Protein AF-A0A0Q5AND5-F1 (afdb_monomer_lite)

Sequence (151 aa):
MKQTRAAAVLLTVLALAGCTAPAPEETADSSAAAREESRDRVTALVESLTGPQVDTFAFAREASDAGAEGVDLIGIASYDAETPEGAFGTLSFRTPVDATAFPDAGADAFCFEVYFSAAGPVASDDSGDGTVGTIECPDDATVITPPPAEG

Secondary structure (DSSP, 8-state):
--------------------PPPTHHHHHHHHHHHHHHHHHHHHHHHH--S--SSHHHHHHHHHHHT-TT-EEEEEEE---SSTTS--EEEEEEEE--TTT-TT-S-SEEEEEEEEETTEEE--TTTSSSS-EEEPPPTT----PPPPPP-

Foldseek 3Di:
DDDDDDDDDDDDDDDDPDPPDPDPVVLVVLLVVQVVVQQVLVVVLQVQQDAFDDWQLSSLQSSVVVPRPQKFWQDKAADDAPDLFGFGIKTKIKGAGPCVSRVSSPDRIWMWMWTAGRGGTDADPPAPDGRIRTDDQDPPRDGDHRDDDDD

Structure (mmCIF, N/CA/C/O backbone):
data_AF-A0A0Q5AND5-F1
#
_entry.id   AF-A0A0Q5AND5-F1
#
loop_
_atom_site.group_PDB
_atom_site.id
_atom_site.type_symbol
_atom_site.label_atom_id
_atom_site.label_alt_id
_atom_site.label_comp_id
_atom_site.label_asym_id
_atom_site.label_entity_id
_atom_site.label_seq_id
_atom_site.pdbx_PDB_ins_code
_atom_site.Cartn_x
_atom_site.Cartn_y
_atom_site.Cartn_z
_atom_site.occupancy
_atom_site.B_iso_or_equiv
_atom_site.auth_seq_id
_atom_site.auth_comp_id
_atom_site.auth_asym_id
_atom_site.auth_atom_id
_atom_site.pdbx_PDB_model_num
ATOM 1 N N . MET A 1 1 ? 91.175 -12.674 -26.171 1.00 37.75 1 MET A N 1
ATOM 2 C CA . MET A 1 1 ? 90.261 -12.231 -27.251 1.00 37.75 1 MET A CA 1
ATOM 3 C C . MET A 1 1 ? 89.025 -11.646 -26.564 1.00 37.75 1 MET A C 1
ATOM 5 O O . MET A 1 1 ? 88.474 -12.337 -25.727 1.00 37.75 1 MET A O 1
ATOM 9 N N . LYS A 1 2 ? 88.892 -10.307 -26.535 1.00 38.56 2 LYS A N 1
ATOM 10 C CA . LYS A 1 2 ? 87.860 -9.501 -27.244 1.00 38.56 2 LYS A CA 1
ATOM 11 C C . LYS A 1 2 ? 86.420 -9.865 -26.820 1.00 38.56 2 LYS A C 1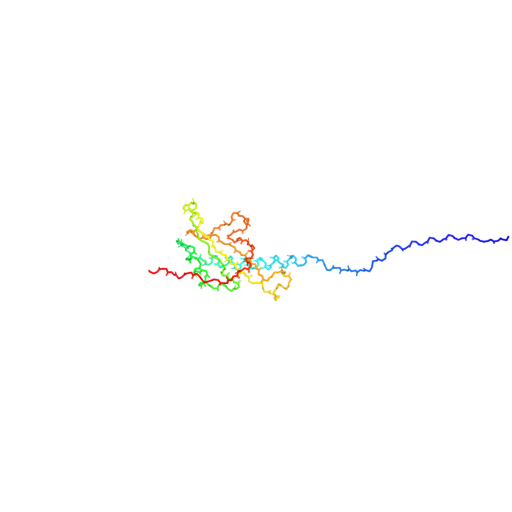
ATOM 13 O O . LYS A 1 2 ? 85.980 -10.956 -27.135 1.00 38.56 2 LYS A O 1
ATOM 18 N N . GLN A 1 3 ? 85.736 -9.005 -26.046 1.00 43.78 3 GLN A N 1
ATOM 19 C CA . GLN A 1 3 ? 84.691 -8.030 -26.483 1.00 43.78 3 GLN A CA 1
ATOM 20 C C . GLN A 1 3 ? 83.312 -8.514 -25.958 1.00 43.78 3 GLN A C 1
ATOM 22 O O . GLN A 1 3 ? 83.108 -9.714 -25.926 1.00 43.78 3 GLN A O 1
ATOM 27 N N . THR A 1 4 ? 82.315 -7.751 -25.493 1.00 42.25 4 THR A N 1
ATOM 28 C CA . THR A 1 4 ? 82.065 -6.315 -25.261 1.00 42.25 4 THR A CA 1
ATOM 29 C C . THR A 1 4 ? 80.851 -6.222 -24.312 1.00 42.25 4 THR A C 1
ATOM 31 O O . THR A 1 4 ? 80.041 -7.143 -24.256 1.00 42.25 4 THR A O 1
ATOM 34 N N . ARG A 1 5 ? 80.708 -5.104 -23.591 1.00 51.47 5 ARG A N 1
ATOM 35 C CA . ARG A 1 5 ? 79.519 -4.733 -22.800 1.00 51.47 5 ARG A CA 1
ATOM 36 C C . ARG A 1 5 ? 78.260 -4.610 -23.675 1.00 51.47 5 ARG A C 1
ATOM 38 O O . ARG A 1 5 ? 78.364 -4.046 -24.759 1.00 51.47 5 ARG A O 1
ATOM 45 N N . ALA A 1 6 ? 77.090 -4.960 -23.138 1.00 43.09 6 ALA A N 1
ATOM 46 C CA . ALA A 1 6 ? 75.828 -4.275 -23.438 1.00 43.09 6 ALA A CA 1
ATOM 47 C C . ALA A 1 6 ? 74.823 -4.496 -22.296 1.00 43.09 6 ALA A C 1
ATOM 49 O O . ALA A 1 6 ? 74.402 -5.617 -22.029 1.00 43.09 6 ALA A O 1
ATOM 50 N N . ALA A 1 7 ? 74.475 -3.408 -21.612 1.00 49.47 7 ALA A N 1
ATOM 51 C CA . ALA A 1 7 ? 73.283 -3.321 -20.785 1.00 49.47 7 ALA A CA 1
ATOM 52 C C . ALA A 1 7 ? 72.073 -3.105 -21.704 1.00 49.47 7 ALA A C 1
ATOM 54 O O . ALA A 1 7 ? 72.151 -2.292 -22.623 1.00 49.47 7 ALA A O 1
ATOM 55 N N . ALA A 1 8 ? 70.961 -3.782 -21.432 1.00 47.94 8 ALA A N 1
ATOM 56 C CA . ALA A 1 8 ? 69.653 -3.405 -21.950 1.00 47.94 8 ALA A CA 1
ATOM 57 C C . ALA A 1 8 ? 68.594 -3.747 -20.898 1.00 47.94 8 ALA A C 1
ATOM 59 O O . ALA A 1 8 ? 68.216 -4.899 -20.702 1.00 47.94 8 ALA A O 1
ATOM 60 N N . VAL A 1 9 ? 68.177 -2.704 -20.185 1.00 48.28 9 VAL A N 1
ATOM 61 C CA . VAL A 1 9 ? 66.928 -2.637 -19.429 1.00 48.28 9 VAL A CA 1
ATOM 62 C C . VAL A 1 9 ? 65.781 -2.702 -20.432 1.00 48.28 9 VAL A C 1
ATOM 64 O O . VAL A 1 9 ? 65.774 -1.893 -21.351 1.00 48.28 9 VAL A O 1
ATOM 67 N N . LEU A 1 10 ? 64.804 -3.586 -20.227 1.00 46.66 10 LEU A N 1
ATOM 68 C CA . LEU A 1 10 ? 63.436 -3.404 -20.720 1.00 46.66 10 LEU A CA 1
ATOM 69 C C . LEU A 1 10 ? 62.460 -4.039 -19.719 1.00 46.66 10 LEU A C 1
ATOM 71 O O . LEU A 1 10 ? 62.219 -5.242 -19.704 1.00 46.66 10 LEU A O 1
ATOM 75 N N . LEU A 1 11 ? 61.949 -3.172 -18.844 1.00 51.00 11 LEU A N 1
ATOM 76 C CA . LEU A 1 11 ? 60.679 -3.327 -18.145 1.00 51.00 11 LEU A CA 1
ATOM 77 C C . LEU A 1 11 ? 59.552 -3.417 -19.179 1.00 51.00 11 LEU A C 1
ATOM 79 O O . LEU A 1 11 ? 59.450 -2.544 -20.038 1.00 51.00 11 LEU A O 1
ATOM 83 N N . THR A 1 12 ? 58.667 -4.402 -19.060 1.00 51.16 12 THR A N 1
ATOM 84 C CA . THR A 1 12 ? 57.253 -4.246 -19.444 1.00 51.16 12 THR A CA 1
ATOM 85 C C . THR A 1 12 ? 56.429 -5.325 -18.749 1.00 51.16 12 THR A C 1
ATOM 87 O O . THR A 1 12 ? 56.367 -6.482 -19.153 1.00 51.16 12 THR A O 1
ATOM 90 N N . VAL A 1 13 ? 55.868 -4.915 -17.616 1.00 52.88 13 VAL A N 1
ATOM 91 C CA . VAL A 1 13 ? 54.950 -5.663 -16.762 1.00 52.88 13 VAL A CA 1
ATOM 92 C C . VAL A 1 13 ? 53.528 -5.435 -17.287 1.00 52.88 13 VAL A C 1
ATOM 94 O O . VAL A 1 13 ? 53.127 -4.295 -17.478 1.00 52.88 13 VAL A O 1
ATOM 97 N N . LEU A 1 14 ? 52.835 -6.556 -17.505 1.00 44.97 14 LEU A N 1
ATOM 98 C CA . LEU A 1 14 ? 51.389 -6.810 -17.546 1.00 44.97 14 LEU A CA 1
ATOM 99 C C . LEU A 1 14 ? 50.442 -5.897 -18.354 1.00 44.97 14 LEU A C 1
ATOM 101 O O . LEU A 1 14 ? 50.137 -4.767 -17.998 1.00 44.97 14 LEU A O 1
ATOM 105 N N . ALA A 1 15 ? 49.862 -6.532 -19.378 1.00 53.97 15 ALA A N 1
ATOM 106 C CA . ALA A 1 15 ? 48.427 -6.629 -19.654 1.00 53.97 15 ALA A CA 1
ATOM 107 C C . ALA A 1 15 ? 47.485 -5.672 -18.891 1.00 53.97 15 ALA A C 1
ATOM 109 O O . ALA A 1 15 ? 47.101 -5.941 -17.757 1.00 53.97 15 ALA A O 1
ATOM 110 N N . LEU A 1 16 ? 46.985 -4.655 -19.592 1.00 46.12 16 LEU A N 1
ATOM 111 C CA . LEU A 1 16 ? 45.635 -4.134 -19.381 1.00 46.12 16 LEU A CA 1
ATOM 112 C C . LEU A 1 16 ? 44.920 -4.136 -20.733 1.00 46.12 16 LEU A C 1
ATOM 114 O O . LEU A 1 16 ? 44.880 -3.138 -21.449 1.00 46.12 16 LEU A O 1
ATOM 118 N N . ALA A 1 17 ? 44.379 -5.299 -21.100 1.00 52.38 17 ALA A N 1
ATOM 119 C CA . ALA A 1 17 ? 43.233 -5.321 -21.992 1.00 52.38 17 ALA A CA 1
ATOM 120 C C . ALA A 1 17 ? 42.091 -4.649 -21.221 1.00 52.38 17 ALA A C 1
ATOM 122 O O . ALA A 1 17 ? 41.685 -5.134 -20.166 1.00 52.38 17 ALA A O 1
ATOM 123 N N . GLY A 1 18 ? 41.656 -3.485 -21.699 1.00 43.75 18 GLY A N 1
ATOM 124 C CA . GLY A 1 18 ? 40.522 -2.766 -21.142 1.00 43.75 18 GLY A CA 1
ATOM 125 C C . GLY A 1 18 ? 39.252 -3.600 -21.265 1.00 43.75 18 GLY A C 1
ATOM 126 O O . GLY A 1 18 ? 38.606 -3.594 -22.306 1.00 43.75 18 GLY A O 1
ATOM 127 N N . CYS A 1 19 ? 38.893 -4.297 -20.192 1.00 47.62 19 CYS A N 1
ATOM 128 C CA . CYS A 1 19 ? 37.503 -4.580 -19.880 1.00 47.62 19 CYS A CA 1
ATOM 129 C C . CYS A 1 19 ? 36.972 -3.356 -19.131 1.00 47.62 19 CYS A C 1
ATOM 131 O O . CYS A 1 19 ? 37.088 -3.273 -17.910 1.00 47.62 19 CYS A O 1
ATOM 133 N N . THR A 1 20 ? 36.423 -2.380 -19.850 1.00 52.56 20 THR A N 1
ATOM 134 C CA . THR A 1 20 ? 35.432 -1.473 -19.262 1.00 52.56 20 THR A CA 1
ATOM 135 C C . THR A 1 20 ? 34.219 -2.325 -18.913 1.00 52.56 20 THR A C 1
ATOM 137 O O . THR A 1 20 ? 33.370 -2.585 -19.762 1.00 52.56 20 THR A O 1
ATOM 140 N N . ALA A 1 21 ? 34.192 -2.840 -17.684 1.00 57.50 21 ALA A N 1
ATOM 141 C CA . ALA A 1 21 ? 32.954 -3.299 -17.081 1.00 57.50 21 ALA A CA 1
ATOM 142 C C . ALA A 1 21 ? 32.023 -2.076 -16.979 1.00 57.50 21 ALA A C 1
ATOM 144 O O . ALA A 1 21 ? 32.495 -1.024 -16.535 1.00 57.50 21 ALA A O 1
ATOM 145 N N . PRO A 1 22 ? 30.759 -2.161 -17.428 1.00 50.34 22 PRO A N 1
ATOM 146 C CA . PRO A 1 22 ? 29.801 -1.088 -17.197 1.00 50.34 22 PRO A CA 1
ATOM 147 C C . PRO A 1 22 ? 29.693 -0.839 -15.688 1.00 50.34 22 PRO A C 1
ATOM 149 O O . PRO A 1 22 ? 29.700 -1.778 -14.887 1.00 50.34 22 PRO A O 1
ATOM 152 N N . ALA A 1 23 ? 29.701 0.437 -15.308 1.00 52.16 23 ALA A N 1
ATOM 153 C CA . ALA A 1 23 ? 29.634 0.853 -13.918 1.00 52.16 23 ALA A CA 1
ATOM 154 C C . ALA A 1 23 ? 28.260 0.470 -13.326 1.00 52.16 23 ALA A C 1
ATOM 156 O O . ALA A 1 23 ? 27.247 0.666 -13.991 1.00 52.16 23 ALA A O 1
ATOM 157 N N . PRO A 1 24 ? 28.193 -0.034 -12.082 1.00 56.62 24 PRO A N 1
ATOM 158 C CA . PRO A 1 24 ? 26.941 -0.435 -11.422 1.00 56.62 24 PRO A CA 1
ATOM 159 C C . PRO A 1 24 ? 26.023 0.740 -11.017 1.00 56.62 24 PRO A C 1
ATOM 161 O O . PRO A 1 24 ? 25.062 0.543 -10.277 1.00 56.62 24 PRO A O 1
ATOM 164 N N . GLU A 1 25 ? 26.319 1.966 -11.452 1.00 58.84 25 GLU A N 1
ATOM 165 C CA . GLU A 1 25 ? 25.624 3.179 -11.008 1.00 58.84 25 GLU A CA 1
ATOM 166 C C . GLU A 1 25 ? 24.280 3.383 -11.729 1.00 58.84 25 GLU A C 1
ATOM 168 O O . GLU A 1 25 ? 23.307 3.770 -11.088 1.00 58.84 25 GLU A O 1
ATOM 173 N N . GLU A 1 26 ? 24.175 3.033 -13.017 1.00 60.53 26 GLU A N 1
ATOM 174 C CA . GLU A 1 26 ? 22.937 3.227 -13.799 1.00 60.53 26 GLU A CA 1
ATOM 175 C C . GLU A 1 26 ? 21.779 2.326 -13.321 1.00 60.53 26 GLU A C 1
ATOM 177 O O . GLU A 1 26 ? 20.622 2.741 -13.301 1.00 60.53 26 GLU A O 1
ATOM 182 N N . THR A 1 27 ? 22.077 1.110 -12.854 1.00 64.31 27 THR A N 1
ATOM 183 C CA . THR A 1 27 ? 21.055 0.164 -12.368 1.00 64.31 27 THR A CA 1
ATOM 184 C C . THR A 1 27 ? 20.449 0.574 -11.024 1.00 64.31 27 THR A C 1
ATOM 186 O O . THR A 1 27 ? 19.264 0.356 -10.775 1.00 64.31 27 THR A O 1
ATOM 189 N N . ALA A 1 28 ? 21.250 1.172 -10.135 1.00 67.69 28 ALA A N 1
ATOM 190 C CA . ALA A 1 28 ? 20.764 1.610 -8.827 1.00 67.69 28 ALA A CA 1
ATOM 191 C C . ALA A 1 28 ? 19.807 2.806 -8.959 1.00 67.69 28 ALA A C 1
ATOM 193 O O . ALA A 1 28 ? 18.790 2.857 -8.267 1.00 67.69 28 ALA A O 1
ATOM 194 N N . ASP A 1 29 ? 20.108 3.715 -9.890 1.00 81.50 29 ASP A N 1
ATOM 195 C CA . ASP A 1 29 ? 19.283 4.886 -10.191 1.00 81.50 29 ASP A CA 1
ATOM 196 C C . ASP A 1 29 ? 17.934 4.479 -10.812 1.00 81.50 29 ASP A C 1
ATOM 198 O O . ASP A 1 29 ? 16.877 4.939 -10.381 1.00 81.50 29 ASP A O 1
ATOM 202 N N . SER A 1 30 ? 17.942 3.505 -11.733 1.00 86.38 30 SER A N 1
ATOM 203 C CA . SER A 1 30 ? 16.714 2.968 -12.339 1.00 86.38 30 SER A CA 1
ATOM 204 C C . SER A 1 30 ? 15.790 2.292 -11.316 1.00 86.38 30 SER A C 1
ATOM 206 O O . SER A 1 30 ? 14.583 2.532 -11.319 1.00 86.38 30 SER A O 1
ATOM 208 N N . SER A 1 31 ? 16.341 1.490 -10.397 1.00 91.56 31 SER A N 1
ATOM 209 C CA . SER A 1 31 ? 15.555 0.836 -9.338 1.00 91.56 31 SER A CA 1
ATOM 210 C C . SER A 1 31 ? 14.951 1.836 -8.348 1.00 91.56 31 SER A C 1
ATOM 212 O O . SER A 1 31 ? 13.821 1.657 -7.886 1.00 91.56 31 SER A O 1
ATOM 214 N N . ALA A 1 32 ? 15.694 2.891 -8.007 1.00 91.88 32 ALA A N 1
ATOM 215 C CA . ALA A 1 32 ? 15.203 3.956 -7.141 1.00 91.88 32 ALA A CA 1
ATOM 216 C C . ALA A 1 32 ? 14.052 4.721 -7.809 1.00 91.88 32 ALA A C 1
ATOM 218 O O . ALA A 1 32 ? 12.984 4.827 -7.210 1.00 91.88 32 ALA A O 1
ATOM 219 N N . ALA A 1 33 ? 14.225 5.138 -9.066 1.00 94.06 33 ALA A N 1
ATOM 220 C CA . ALA A 1 33 ? 13.195 5.836 -9.834 1.00 94.06 33 ALA A CA 1
ATOM 221 C C . ALA A 1 33 ? 11.925 4.988 -10.023 1.00 94.06 33 ALA A C 1
ATOM 223 O O . ALA A 1 33 ? 10.817 5.474 -9.810 1.00 94.06 33 ALA A O 1
ATOM 224 N N . ALA A 1 34 ? 12.071 3.698 -10.343 1.00 95.25 34 ALA A N 1
ATOM 225 C CA . ALA A 1 34 ? 10.938 2.783 -10.487 1.00 95.25 34 ALA A CA 1
ATOM 226 C C . ALA A 1 34 ? 10.160 2.608 -9.169 1.00 95.25 34 ALA A C 1
ATOM 228 O O . ALA A 1 34 ? 8.929 2.511 -9.166 1.00 95.25 34 ALA A O 1
ATOM 229 N N . ARG A 1 35 ? 10.871 2.576 -8.033 1.00 94.75 35 ARG A N 1
ATOM 230 C CA . ARG A 1 35 ? 10.262 2.507 -6.698 1.00 94.75 35 ARG A CA 1
ATOM 231 C C . ARG A 1 35 ? 9.561 3.811 -6.327 1.00 94.75 35 ARG A C 1
ATOM 233 O O . ARG A 1 35 ? 8.497 3.746 -5.720 1.00 94.75 35 ARG A O 1
ATOM 240 N N . GLU A 1 36 ? 10.136 4.957 -6.675 1.00 94.00 36 GLU A N 1
ATOM 241 C CA . GLU A 1 36 ? 9.539 6.276 -6.443 1.00 94.00 36 GLU A CA 1
ATOM 242 C C . GLU A 1 36 ? 8.238 6.436 -7.237 1.00 94.00 36 GLU A C 1
ATOM 244 O O . GLU A 1 36 ? 7.197 6.670 -6.634 1.00 94.00 36 GLU A O 1
ATOM 249 N N . GLU A 1 37 ? 8.242 6.143 -8.543 1.00 95.38 37 GLU A N 1
ATOM 250 C CA . GLU A 1 37 ? 7.020 6.161 -9.368 1.00 95.38 37 GLU A CA 1
ATOM 251 C C . GLU A 1 37 ? 5.938 5.225 -8.805 1.00 95.38 37 GLU A C 1
ATOM 253 O O . GLU A 1 37 ? 4.748 5.546 -8.749 1.00 95.38 37 GLU A O 1
ATOM 258 N N . SER A 1 38 ? 6.356 4.043 -8.359 1.00 95.88 38 SER A N 1
ATOM 259 C CA . SER A 1 38 ? 5.466 3.061 -7.751 1.00 95.88 38 SER A CA 1
ATOM 260 C C . SER A 1 38 ? 4.860 3.552 -6.436 1.00 95.88 38 SER A C 1
ATOM 262 O O . SER A 1 38 ? 3.665 3.366 -6.196 1.00 95.88 38 SER A O 1
ATOM 264 N N . ARG A 1 39 ? 5.661 4.215 -5.600 1.00 95.19 39 ARG A N 1
ATOM 265 C CA . ARG A 1 39 ? 5.205 4.845 -4.361 1.00 95.19 39 ARG A CA 1
ATOM 266 C C . ARG A 1 39 ? 4.235 5.984 -4.656 1.00 95.19 39 ARG A C 1
ATOM 268 O O . ARG A 1 39 ? 3.213 6.067 -3.984 1.00 95.19 39 ARG A O 1
ATOM 275 N N . ASP A 1 40 ? 4.502 6.809 -5.662 1.00 94.88 40 ASP A N 1
ATOM 276 C CA . ASP A 1 40 ? 3.629 7.920 -6.054 1.00 94.88 40 ASP A CA 1
ATOM 277 C C . ASP A 1 40 ? 2.236 7.437 -6.462 1.00 94.88 40 ASP A C 1
ATOM 279 O O . ASP A 1 40 ? 1.235 8.035 -6.062 1.00 94.88 40 ASP A O 1
ATOM 283 N N . ARG A 1 41 ? 2.142 6.309 -7.180 1.00 96.06 41 ARG A N 1
ATOM 284 C CA . ARG A 1 41 ? 0.848 5.678 -7.485 1.00 96.06 41 ARG A CA 1
ATOM 285 C C . ARG A 1 41 ? 0.081 5.279 -6.225 1.00 96.06 41 ARG A C 1
ATOM 287 O O . ARG A 1 41 ? -1.118 5.542 -6.135 1.00 96.06 41 ARG A O 1
ATOM 294 N N . VAL A 1 42 ? 0.753 4.654 -5.255 1.00 95.88 42 VAL A N 1
ATOM 295 C CA . VAL A 1 42 ? 0.119 4.265 -3.983 1.00 95.88 42 VAL A CA 1
ATOM 296 C C . VAL A 1 42 ? -0.281 5.501 -3.182 1.00 95.88 42 VAL A C 1
ATOM 298 O O . VAL A 1 42 ? -1.395 5.548 -2.673 1.00 95.88 42 VAL A O 1
ATOM 301 N N . THR A 1 43 ? 0.568 6.527 -3.123 1.00 94.12 43 THR A N 1
ATOM 302 C CA . THR A 1 43 ? 0.253 7.808 -2.475 1.00 94.12 43 THR A CA 1
ATOM 303 C C . THR A 1 43 ? -0.993 8.437 -3.089 1.00 94.12 43 THR A C 1
ATOM 305 O O . THR A 1 43 ? -1.920 8.769 -2.358 1.00 94.12 43 THR A O 1
ATOM 308 N N . ALA A 1 44 ? -1.073 8.523 -4.419 1.00 94.00 44 ALA A N 1
ATOM 309 C CA . ALA A 1 44 ? -2.234 9.078 -5.110 1.00 94.00 44 ALA A CA 1
ATOM 310 C C . ALA A 1 44 ? -3.522 8.281 -4.836 1.00 94.00 44 ALA A C 1
ATOM 312 O O . ALA A 1 44 ? -4.581 8.875 -4.625 1.00 94.00 44 ALA A O 1
ATOM 313 N N . LEU A 1 45 ? -3.441 6.944 -4.795 1.00 94.94 45 LEU A N 1
ATOM 314 C CA . LEU A 1 45 ? -4.565 6.101 -4.381 1.00 94.94 45 LEU A CA 1
ATOM 315 C C . LEU A 1 45 ? -4.985 6.428 -2.944 1.00 94.94 45 LEU A C 1
ATOM 317 O O . LEU A 1 45 ? -6.159 6.671 -2.690 1.00 94.94 45 LEU A O 1
ATOM 321 N N . VAL A 1 46 ? -4.040 6.464 -2.010 1.00 92.75 46 VAL A N 1
ATOM 322 C CA . VAL A 1 46 ? -4.293 6.698 -0.582 1.00 92.75 46 VAL A CA 1
ATOM 323 C C . VAL A 1 46 ? -4.876 8.087 -0.322 1.00 92.75 46 VAL A C 1
ATOM 325 O O . VAL A 1 46 ? -5.804 8.215 0.471 1.00 92.75 46 VAL A O 1
ATOM 328 N N . GLU A 1 47 ? -4.389 9.117 -1.011 1.00 90.88 47 GLU A N 1
ATOM 329 C CA . GLU A 1 47 ? -4.933 10.480 -0.950 1.00 90.88 47 GLU A CA 1
ATOM 330 C C . GLU A 1 47 ? -6.359 10.573 -1.507 1.00 90.88 47 GLU A C 1
ATOM 332 O O . GLU A 1 47 ? -7.120 11.460 -1.114 1.00 90.88 47 GLU A O 1
ATOM 337 N N . SER A 1 48 ? -6.736 9.660 -2.407 1.00 90.94 48 SER A N 1
ATOM 338 C CA . SER A 1 48 ? -8.098 9.573 -2.938 1.00 90.94 48 SER A CA 1
ATOM 339 C C . SER A 1 48 ? -9.086 8.887 -1.992 1.00 90.94 48 SER A C 1
ATOM 341 O O . SER A 1 48 ? -10.289 8.996 -2.219 1.00 90.94 48 SER A O 1
ATOM 343 N N . LEU A 1 49 ? -8.608 8.215 -0.937 1.00 90.06 49 LEU A N 1
ATOM 344 C CA . LEU A 1 49 ? -9.468 7.584 0.064 1.00 90.06 49 LEU A CA 1
ATOM 345 C C . LEU A 1 49 ? -10.043 8.672 0.971 1.00 90.06 49 LEU A C 1
ATOM 347 O O . LEU A 1 49 ? -9.338 9.321 1.746 1.00 90.06 49 LEU A O 1
ATOM 351 N N . THR A 1 50 ? -11.340 8.909 0.836 1.00 74.62 50 THR A N 1
ATOM 352 C CA . THR A 1 50 ? -12.031 10.039 1.437 1.00 74.62 50 THR A CA 1
ATOM 353 C C . THR A 1 50 ? -12.855 9.649 2.652 1.00 74.62 50 THR A C 1
ATOM 355 O O . THR A 1 50 ? -13.654 8.720 2.651 1.00 74.62 50 THR A O 1
ATOM 358 N N . GLY A 1 51 ? -12.773 10.505 3.666 1.00 76.69 51 GLY A N 1
ATOM 359 C CA . GLY A 1 51 ? -13.717 10.507 4.772 1.00 76.69 51 GLY A CA 1
ATOM 360 C C . GLY A 1 51 ? -13.395 9.506 5.883 1.00 76.69 51 GLY A C 1
ATOM 361 O O . GLY A 1 51 ? -12.544 8.630 5.746 1.00 76.69 51 GLY A O 1
ATOM 362 N N . PRO A 1 52 ? -14.048 9.687 7.041 1.00 83.94 52 PRO A N 1
ATOM 363 C CA . PRO A 1 52 ? -13.814 8.839 8.189 1.00 83.94 52 PRO A CA 1
ATOM 364 C C . PRO A 1 52 ? -14.403 7.451 7.956 1.00 83.94 52 PRO A C 1
ATOM 366 O O . PRO A 1 52 ? -15.585 7.320 7.629 1.00 83.94 52 PRO A O 1
ATOM 369 N N . GLN A 1 53 ? -13.591 6.427 8.195 1.00 87.62 53 GLN A N 1
ATOM 370 C CA . GLN A 1 53 ? -14.019 5.034 8.153 1.00 87.62 53 GLN A CA 1
ATOM 371 C C . GLN A 1 53 ? -13.963 4.422 9.550 1.00 87.62 53 GLN A C 1
ATOM 373 O O . GLN A 1 53 ? -13.214 4.860 10.422 1.00 87.62 53 GLN A O 1
ATOM 378 N N . VAL A 1 54 ? -14.780 3.396 9.760 1.00 83.75 54 VAL A N 1
ATOM 379 C CA . VAL A 1 54 ? -14.899 2.702 11.051 1.00 83.75 54 VAL A CA 1
ATOM 380 C C . VAL A 1 54 ? -14.078 1.415 11.123 1.00 83.75 54 VAL A C 1
ATOM 382 O O . VAL A 1 54 ? -13.909 0.874 12.211 1.00 83.75 54 VAL A O 1
ATOM 385 N N . ASP A 1 55 ? -13.578 0.928 9.983 1.00 88.50 55 ASP A N 1
ATOM 386 C CA . ASP A 1 55 ? -12.794 -0.300 9.888 1.00 88.50 55 ASP A CA 1
ATOM 387 C C . ASP A 1 55 ? -11.882 -0.313 8.646 1.00 88.50 55 ASP A C 1
ATOM 389 O O . ASP A 1 55 ? -12.053 0.462 7.700 1.00 88.50 55 ASP A O 1
ATOM 393 N N . THR A 1 56 ? -10.893 -1.209 8.645 1.00 92.56 56 THR A N 1
ATOM 394 C CA . THR A 1 56 ? -9.896 -1.326 7.567 1.00 92.56 56 THR A CA 1
ATOM 395 C C . THR A 1 56 ? -10.487 -1.895 6.284 1.00 92.56 56 THR A C 1
ATOM 397 O O . THR A 1 56 ? -10.030 -1.563 5.192 1.00 92.56 56 THR A O 1
ATOM 400 N N . PHE A 1 57 ? -11.516 -2.737 6.382 1.00 93.94 57 PHE A N 1
ATOM 401 C CA . PHE A 1 57 ? -12.179 -3.303 5.211 1.00 93.94 57 PHE A CA 1
ATOM 402 C C . PHE A 1 57 ? -12.950 -2.234 4.430 1.00 93.94 57 PHE A C 1
ATOM 404 O O . PHE A 1 57 ? -13.080 -2.359 3.216 1.00 93.94 57 PHE A O 1
ATOM 411 N N . ALA A 1 58 ? -13.429 -1.174 5.082 1.00 92.56 58 ALA A N 1
ATOM 412 C CA . ALA A 1 58 ? -14.049 -0.029 4.430 1.00 92.56 58 ALA A CA 1
ATOM 413 C C . ALA A 1 58 ? -13.040 0.731 3.565 1.00 92.56 58 ALA A C 1
ATOM 415 O O . ALA A 1 58 ? -13.310 0.931 2.383 1.00 92.56 58 ALA A O 1
ATOM 416 N N . PHE A 1 59 ? -11.850 1.026 4.097 1.00 94.44 59 PHE A N 1
ATOM 417 C CA . PHE A 1 59 ? -10.753 1.570 3.289 1.00 94.44 59 PHE A CA 1
ATOM 418 C C . PHE A 1 59 ? -10.327 0.610 2.173 1.00 94.44 59 PHE A C 1
ATOM 420 O O . PHE A 1 59 ? -10.091 1.044 1.051 1.00 94.44 59 PHE A O 1
ATOM 427 N N . ALA A 1 60 ? -10.271 -0.697 2.443 1.00 95.44 60 ALA A N 1
ATOM 428 C CA . ALA A 1 60 ? -9.915 -1.692 1.433 1.00 95.44 60 ALA A CA 1
ATOM 429 C C . ALA A 1 60 ? -10.914 -1.712 0.262 1.00 95.44 60 ALA A C 1
ATOM 431 O O . ALA A 1 60 ? -10.506 -1.781 -0.900 1.00 95.44 60 ALA A O 1
ATOM 432 N N . ARG A 1 61 ? -12.219 -1.649 0.564 1.00 94.50 61 ARG A N 1
ATOM 433 C CA . ARG A 1 61 ? -13.294 -1.543 -0.434 1.00 94.50 61 ARG A CA 1
ATOM 434 C C . ARG A 1 61 ? -13.156 -0.265 -1.243 1.00 94.50 61 ARG A C 1
ATOM 436 O O . ARG A 1 61 ? -13.134 -0.344 -2.461 1.00 94.50 61 ARG A O 1
ATOM 443 N N . GLU A 1 62 ? -12.980 0.873 -0.580 1.00 93.62 62 GLU A N 1
ATOM 444 C CA . GLU A 1 62 ? -12.811 2.160 -1.254 1.00 93.62 62 GLU A CA 1
ATOM 445 C C . GLU A 1 62 ? -11.585 2.166 -2.179 1.00 93.62 62 GLU A C 1
ATOM 447 O O . GLU A 1 62 ? -11.687 2.575 -3.332 1.00 93.62 62 GLU A O 1
ATOM 452 N N . ALA A 1 63 ? -10.456 1.616 -1.728 1.00 93.69 63 ALA A N 1
ATOM 453 C CA . ALA A 1 63 ? -9.256 1.476 -2.549 1.00 93.69 63 ALA A CA 1
ATOM 454 C C . ALA A 1 63 ? -9.476 0.565 -3.767 1.00 93.69 63 ALA A C 1
ATOM 456 O O . ALA A 1 63 ? -8.985 0.851 -4.859 1.00 93.69 63 ALA A O 1
ATOM 457 N N . SER A 1 64 ? -10.238 -0.516 -3.594 1.00 92.50 64 SER A N 1
ATOM 458 C CA . SER A 1 64 ? -10.578 -1.433 -4.688 1.00 92.50 64 SER A CA 1
ATOM 459 C C . SER A 1 64 ? -11.550 -0.801 -5.687 1.00 92.50 64 SER A C 1
ATOM 461 O O . SER A 1 64 ? -11.389 -0.986 -6.891 1.00 92.50 64 SER A O 1
ATOM 463 N N . ASP A 1 65 ? -12.526 -0.032 -5.202 1.00 90.56 65 ASP A N 1
ATOM 464 C CA . ASP A 1 65 ? -13.509 0.680 -6.022 1.00 90.56 65 ASP A CA 1
ATOM 465 C C . ASP A 1 65 ? -12.873 1.845 -6.797 1.00 90.56 65 ASP A C 1
ATOM 467 O O . ASP A 1 65 ? -13.274 2.123 -7.929 1.00 90.56 65 ASP A O 1
ATOM 471 N N . ALA A 1 66 ? -11.863 2.506 -6.218 1.00 89.19 66 ALA A N 1
ATOM 472 C CA . ALA A 1 66 ? -11.082 3.542 -6.891 1.00 89.19 66 ALA A CA 1
ATOM 473 C C . ALA A 1 66 ? -10.302 2.990 -8.097 1.00 89.19 66 ALA A C 1
ATOM 475 O O . ALA A 1 66 ? -10.137 3.698 -9.092 1.00 89.19 66 ALA A O 1
ATOM 476 N N . GLY A 1 67 ? -9.857 1.727 -8.030 1.00 79.69 67 GLY A N 1
ATOM 477 C CA . GLY A 1 67 ? -9.292 0.999 -9.168 1.00 79.69 67 GLY A CA 1
ATOM 478 C C . GLY A 1 67 ? -8.043 1.652 -9.766 1.00 79.69 67 GLY A C 1
ATOM 479 O O . GLY A 1 67 ? -7.968 1.824 -10.983 1.00 79.69 67 GLY A O 1
ATOM 480 N N . ALA A 1 68 ? -7.080 2.043 -8.925 1.00 89.25 68 ALA A N 1
ATOM 481 C CA . ALA A 1 68 ? -5.847 2.676 -9.389 1.00 89.25 68 ALA A CA 1
ATOM 482 C C . ALA A 1 68 ? -5.036 1.743 -10.306 1.00 89.25 68 ALA A C 1
ATOM 484 O O . ALA A 1 68 ? -4.683 0.620 -9.943 1.00 89.25 68 ALA A O 1
ATOM 485 N N . GLU A 1 69 ? -4.724 2.227 -11.509 1.00 89.81 69 GLU A N 1
ATOM 486 C CA . GLU A 1 69 ? -3.936 1.473 -12.481 1.00 89.81 69 GLU A CA 1
ATOM 487 C C . GLU A 1 69 ? -2.529 1.188 -11.937 1.00 89.81 69 GLU A C 1
ATOM 489 O O . GLU A 1 69 ? -1.843 2.081 -11.436 1.00 89.81 69 GLU A O 1
ATOM 494 N N . GLY A 1 70 ? -2.098 -0.072 -12.035 1.00 92.50 70 GLY A N 1
ATOM 495 C CA . GLY A 1 70 ? -0.780 -0.497 -11.563 1.00 92.50 70 GLY A CA 1
ATOM 496 C C . GLY A 1 70 ? -0.641 -0.557 -10.039 1.00 92.50 70 GLY A C 1
ATOM 497 O O . GLY A 1 70 ? 0.491 -0.601 -9.555 1.00 92.50 70 GLY A O 1
ATOM 498 N N . VAL A 1 71 ? -1.752 -0.559 -9.291 1.00 96.94 71 VAL A N 1
ATOM 499 C CA . VAL A 1 71 ? -1.773 -0.749 -7.835 1.00 96.94 71 VAL A CA 1
ATOM 500 C C . VAL A 1 71 ? -2.712 -1.897 -7.471 1.00 96.94 71 VAL A C 1
ATOM 502 O O . VAL A 1 71 ? -3.932 -1.778 -7.529 1.00 96.94 71 VAL A O 1
ATOM 505 N N . ASP A 1 72 ? -2.127 -3.009 -7.048 1.00 96.75 72 ASP A N 1
ATOM 506 C CA . ASP A 1 72 ? -2.836 -4.207 -6.623 1.00 96.75 72 ASP A CA 1
ATOM 507 C C . ASP A 1 72 ? -2.944 -4.249 -5.096 1.00 96.75 72 ASP A C 1
ATOM 509 O O . ASP A 1 72 ? -1.931 -4.197 -4.397 1.00 96.75 72 ASP A O 1
ATOM 513 N N . LEU A 1 73 ? -4.152 -4.409 -4.554 1.00 97.06 73 LEU A N 1
ATOM 514 C CA . LEU A 1 73 ? -4.329 -4.718 -3.134 1.00 97.06 73 LEU A CA 1
ATOM 515 C C . LEU A 1 73 ? -3.917 -6.174 -2.879 1.00 97.06 73 LEU A C 1
ATOM 517 O O . LEU A 1 73 ? -4.484 -7.083 -3.483 1.00 97.06 73 LEU A O 1
ATOM 521 N N . ILE A 1 74 ? -2.959 -6.399 -1.977 1.00 97.31 74 ILE A N 1
ATOM 522 C CA . ILE A 1 74 ? -2.402 -7.732 -1.675 1.00 97.31 74 ILE A CA 1
ATOM 523 C C . ILE A 1 74 ? -2.565 -8.160 -0.214 1.00 97.31 74 ILE A C 1
ATOM 525 O O . ILE A 1 74 ? -2.352 -9.325 0.110 1.00 97.31 74 ILE A O 1
ATOM 529 N N . GLY A 1 75 ? -2.943 -7.245 0.681 1.00 96.75 75 GLY A N 1
ATOM 530 C CA . GLY A 1 75 ? -3.104 -7.552 2.099 1.00 96.75 75 GLY A CA 1
ATOM 531 C C . GLY A 1 75 ? -4.044 -6.588 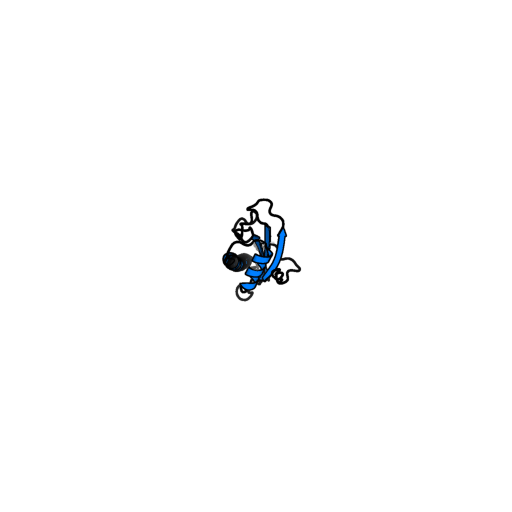2.809 1.00 96.75 75 GLY A C 1
ATOM 532 O O . GLY A 1 75 ? -4.073 -5.396 2.507 1.00 96.75 75 GLY A O 1
ATOM 533 N N . ILE A 1 76 ? -4.814 -7.123 3.757 1.00 96.38 76 ILE A N 1
ATOM 534 C CA . ILE A 1 76 ? -5.636 -6.359 4.698 1.00 96.38 76 ILE A CA 1
ATOM 535 C C . ILE A 1 76 ? -5.370 -6.940 6.085 1.00 96.38 76 ILE A C 1
ATOM 537 O O . ILE A 1 76 ? -5.627 -8.122 6.319 1.00 96.38 76 ILE A O 1
ATOM 541 N N . ALA A 1 77 ? -4.884 -6.115 7.003 1.00 94.88 77 ALA A N 1
ATOM 542 C CA . ALA A 1 77 ? -4.743 -6.458 8.410 1.00 94.88 77 ALA A CA 1
ATOM 543 C C . ALA A 1 77 ? -5.609 -5.515 9.243 1.00 94.88 77 ALA A C 1
ATOM 545 O O . ALA A 1 77 ? -5.568 -4.305 9.052 1.00 94.88 77 ALA A O 1
ATOM 546 N N . SER A 1 78 ? -6.383 -6.064 10.174 1.00 92.69 78 SER A N 1
ATOM 547 C CA . SER A 1 78 ? -7.161 -5.288 11.139 1.00 92.69 78 SER A CA 1
ATOM 548 C C . SER A 1 78 ? -6.790 -5.732 12.547 1.00 92.69 78 SER A C 1
ATOM 550 O O . SER A 1 78 ? -6.555 -6.920 12.785 1.00 92.69 78 SER A O 1
ATOM 552 N N . TYR A 1 79 ? -6.694 -4.773 13.458 1.00 91.56 79 TYR A N 1
ATOM 553 C CA . TYR A 1 79 ? -6.294 -4.974 14.843 1.00 91.56 79 TYR A CA 1
ATOM 554 C C . TYR A 1 79 ? -6.920 -3.904 15.744 1.00 91.56 79 TYR A C 1
ATOM 556 O O . TYR A 1 79 ? -7.400 -2.871 15.279 1.00 91.56 79 TYR A O 1
ATOM 564 N N . ASP A 1 80 ? -6.924 -4.156 17.052 1.00 88.94 80 ASP A N 1
ATOM 565 C CA . ASP A 1 80 ? -7.408 -3.178 18.023 1.00 88.94 80 ASP A CA 1
ATOM 566 C C . ASP A 1 80 ? -6.437 -1.994 18.112 1.00 88.94 80 ASP A C 1
ATOM 568 O O . ASP A 1 80 ? -5.237 -2.182 18.322 1.00 88.94 80 ASP A O 1
ATOM 572 N N . ALA A 1 81 ? -6.958 -0.772 17.981 1.00 86.69 81 ALA A N 1
ATOM 573 C CA . ALA A 1 81 ? -6.148 0.426 18.156 1.00 86.69 81 ALA A CA 1
ATOM 574 C C . ALA A 1 81 ? -5.665 0.552 19.610 1.00 86.69 81 ALA A C 1
ATOM 576 O O . ALA A 1 81 ? -6.450 0.449 20.556 1.00 86.69 81 ALA A O 1
ATOM 577 N N . GLU A 1 82 ? -4.373 0.832 19.793 1.00 84.31 82 GLU A N 1
ATOM 578 C CA . GLU A 1 82 ? -3.775 1.024 21.123 1.00 84.31 82 GLU A CA 1
ATOM 579 C C . GLU A 1 82 ? -4.264 2.311 21.810 1.00 84.31 82 GLU A C 1
ATOM 581 O O . GLU A 1 82 ? -4.259 2.420 23.039 1.00 84.31 82 GLU A O 1
ATOM 586 N N . THR A 1 83 ? -4.710 3.288 21.017 1.00 85.06 83 THR A N 1
ATOM 587 C CA . THR A 1 83 ? -5.276 4.565 21.467 1.00 85.06 83 THR A CA 1
ATOM 588 C C . THR A 1 83 ? -6.535 4.904 20.659 1.00 85.06 83 THR A C 1
ATOM 590 O O . THR A 1 83 ? -6.705 4.383 19.557 1.00 85.06 83 THR A O 1
ATOM 593 N N . PRO A 1 84 ? -7.433 5.782 21.155 1.00 81.12 84 PRO A N 1
ATOM 594 C CA . PRO A 1 84 ? -8.633 6.185 20.411 1.00 81.12 84 PRO A CA 1
ATOM 595 C C . PRO A 1 84 ? -8.340 6.815 19.041 1.00 81.12 84 PRO A C 1
ATOM 597 O O . PRO A 1 84 ? -9.166 6.724 18.136 1.00 81.12 84 PRO A O 1
ATOM 600 N N . GLU A 1 85 ? -7.178 7.451 18.893 1.00 81.69 85 GLU A N 1
ATOM 601 C CA . GLU A 1 85 ? -6.686 8.037 17.642 1.00 81.69 85 GLU A CA 1
ATOM 602 C C . GLU A 1 85 ? -5.679 7.144 16.893 1.00 81.69 85 GLU A C 1
ATOM 604 O O . GLU A 1 85 ? -5.163 7.540 15.848 1.00 81.69 85 GLU A O 1
ATOM 609 N N . GLY A 1 86 ? -5.368 5.964 17.430 1.00 85.62 86 GLY A N 1
ATOM 610 C CA . GLY A 1 86 ? -4.365 5.058 16.886 1.00 85.62 86 GLY A CA 1
ATOM 611 C C . GLY A 1 86 ? -4.805 4.405 15.580 1.00 85.62 86 GLY A C 1
ATOM 612 O O . GLY A 1 86 ? -5.992 4.361 15.241 1.00 85.62 86 GLY A O 1
ATOM 613 N N . ALA A 1 87 ? -3.833 3.866 14.845 1.00 89.88 87 ALA A N 1
ATOM 614 C CA . ALA A 1 87 ? -4.141 3.004 13.716 1.00 89.88 87 ALA A CA 1
ATOM 615 C C . ALA A 1 87 ? -4.894 1.752 14.197 1.00 89.88 87 ALA A C 1
ATOM 617 O O . ALA A 1 87 ? -4.576 1.208 15.253 1.00 89.88 87 ALA A O 1
ATOM 618 N N . PHE A 1 88 ? -5.862 1.285 13.413 1.00 91.75 88 PHE A N 1
ATOM 619 C CA . PHE A 1 88 ? -6.617 0.046 13.653 1.00 91.75 88 PHE A CA 1
ATOM 620 C C . PHE A 1 88 ? -6.412 -0.995 12.542 1.00 91.75 88 PHE A C 1
ATOM 622 O O . PHE A 1 88 ? -7.070 -2.039 12.504 1.00 91.75 88 PHE A O 1
ATOM 629 N N . GLY A 1 89 ? -5.559 -0.698 11.565 1.00 93.88 89 GLY A N 1
ATOM 630 C CA . GLY A 1 89 ? -5.279 -1.628 10.488 1.00 93.88 89 GLY A CA 1
ATOM 631 C C . GLY A 1 89 ? -4.318 -1.108 9.443 1.00 93.88 89 GLY A C 1
ATOM 632 O O . GLY A 1 89 ? -3.946 0.066 9.431 1.00 93.88 89 GLY A O 1
ATOM 633 N N . THR A 1 90 ? -3.983 -2.014 8.536 1.00 95.38 90 THR A N 1
ATOM 634 C CA . THR A 1 90 ? -2.994 -1.820 7.484 1.00 95.38 90 THR A CA 1
ATOM 635 C C . THR A 1 90 ? -3.525 -2.383 6.172 1.00 95.38 90 THR A C 1
ATOM 637 O O . THR A 1 90 ? -4.117 -3.467 6.144 1.00 95.38 90 THR A O 1
ATOM 640 N N . LEU A 1 91 ? -3.294 -1.660 5.079 1.00 96.44 91 LEU A N 1
ATOM 641 C CA . LEU A 1 91 ? -3.436 -2.174 3.719 1.00 96.44 91 LEU A CA 1
ATOM 642 C C . LEU A 1 91 ? -2.054 -2.363 3.107 1.00 96.44 91 LEU A C 1
ATOM 644 O O . LEU A 1 91 ? -1.194 -1.494 3.247 1.00 96.44 91 LEU A O 1
ATOM 648 N N . SER A 1 92 ? -1.858 -3.476 2.409 1.00 97.19 92 SER A N 1
ATOM 649 C CA . SER A 1 92 ? -0.630 -3.759 1.669 1.00 97.19 92 SER A CA 1
ATOM 650 C C . SER A 1 92 ? -0.914 -3.743 0.175 1.00 97.19 92 SER A C 1
ATOM 652 O O . SER A 1 92 ? -1.866 -4.376 -0.289 1.00 97.19 92 SER A O 1
ATOM 654 N N . PHE A 1 93 ? -0.065 -3.055 -0.579 1.00 97.50 93 PHE A N 1
ATOM 655 C CA . PHE A 1 93 ? -0.192 -2.873 -2.018 1.00 97.50 93 PHE A CA 1
ATOM 656 C C . PHE A 1 93 ? 1.029 -3.419 -2.745 1.00 97.50 93 PHE A C 1
ATOM 658 O O . PHE A 1 93 ? 2.151 -3.332 -2.250 1.00 97.50 93 PHE A O 1
ATOM 665 N N . ARG A 1 94 ? 0.815 -3.943 -3.946 1.00 97.50 94 ARG A N 1
ATOM 666 C CA . ARG A 1 94 ? 1.853 -4.324 -4.898 1.00 97.50 94 ARG A CA 1
ATOM 667 C C . ARG A 1 94 ? 1.714 -3.466 -6.140 1.00 97.50 94 ARG A C 1
ATOM 669 O O . ARG A 1 94 ? 0.618 -3.224 -6.623 1.00 97.50 94 ARG A O 1
ATOM 676 N N . THR A 1 95 ? 2.842 -3.050 -6.684 1.00 97.50 95 THR A N 1
ATOM 677 C CA . THR A 1 95 ? 2.902 -2.267 -7.916 1.00 97.50 95 THR A CA 1
ATOM 678 C C . THR A 1 95 ? 3.849 -2.962 -8.889 1.00 97.50 95 THR A C 1
ATOM 680 O O . THR A 1 95 ? 5.039 -3.096 -8.590 1.00 97.50 95 THR A O 1
ATOM 683 N N . PRO A 1 96 ? 3.352 -3.497 -10.014 1.00 95.75 96 PRO A N 1
ATOM 684 C CA . PRO A 1 96 ? 4.216 -4.038 -11.055 1.00 95.75 96 PRO A CA 1
ATOM 685 C C . PRO A 1 96 ? 5.119 -2.943 -11.636 1.00 95.75 96 PRO A C 1
ATOM 687 O O . PRO A 1 96 ? 4.680 -1.809 -11.828 1.00 95.75 96 PRO A O 1
ATOM 690 N N . VAL A 1 97 ? 6.368 -3.284 -11.943 1.00 95.19 97 VAL A N 1
ATOM 691 C CA . VAL A 1 97 ? 7.282 -2.378 -12.649 1.00 95.19 97 VAL A CA 1
ATOM 692 C C . VAL A 1 97 ? 7.007 -2.461 -14.148 1.00 95.19 97 VAL A C 1
ATOM 694 O O . VAL A 1 97 ? 6.990 -3.551 -14.724 1.00 95.19 97 VAL A O 1
ATOM 697 N N . ASP A 1 98 ? 6.830 -1.314 -14.807 1.00 93.00 98 ASP A N 1
ATOM 698 C CA . ASP A 1 98 ? 6.826 -1.271 -16.269 1.00 93.00 98 ASP A CA 1
ATOM 699 C C . ASP A 1 98 ? 8.257 -1.464 -16.783 1.00 93.00 98 ASP A C 1
ATOM 701 O O . ASP A 1 98 ? 9.059 -0.532 -16.810 1.00 93.00 98 ASP A O 1
ATOM 705 N N . ALA A 1 99 ? 8.574 -2.681 -17.223 1.00 91.88 99 ALA A N 1
ATOM 706 C CA . ALA A 1 99 ? 9.881 -3.024 -17.782 1.00 91.88 99 ALA A CA 1
ATOM 707 C C . ALA A 1 99 ? 10.224 -2.251 -19.074 1.00 91.88 99 ALA A C 1
ATOM 709 O O . ALA A 1 99 ? 11.377 -2.247 -19.500 1.00 91.88 99 ALA A O 1
ATOM 710 N N . THR A 1 100 ? 9.249 -1.600 -19.714 1.00 92.69 100 THR A N 1
ATOM 711 C CA . THR A 1 100 ? 9.484 -0.706 -20.859 1.00 92.69 100 THR A CA 1
ATOM 712 C C . THR A 1 100 ? 10.017 0.644 -20.395 1.00 92.69 100 THR A C 1
ATOM 714 O O . THR A 1 100 ? 10.912 1.199 -21.032 1.00 92.69 100 THR A O 1
ATOM 717 N N . ALA A 1 101 ? 9.468 1.171 -19.298 1.00 90.88 101 ALA A N 1
ATOM 718 C CA . ALA A 1 101 ? 9.892 2.431 -18.696 1.00 90.88 101 ALA A CA 1
ATOM 719 C C . ALA A 1 101 ? 11.164 2.262 -17.847 1.00 90.88 101 ALA A C 1
ATOM 721 O O . ALA A 1 101 ? 12.039 3.127 -17.873 1.00 90.88 101 ALA A O 1
ATOM 722 N N . PHE A 1 102 ? 11.302 1.123 -17.160 1.00 92.75 102 PHE A N 1
ATOM 723 C CA . PHE A 1 102 ? 12.415 0.804 -16.262 1.00 92.75 102 PHE A CA 1
ATOM 724 C C . PHE A 1 102 ? 13.005 -0.586 -16.559 1.00 92.75 102 PHE A C 1
ATOM 726 O O . PHE A 1 102 ? 12.854 -1.516 -15.761 1.00 92.75 102 PHE A O 1
ATOM 733 N N . PRO A 1 103 ? 13.700 -0.761 -17.698 1.00 90.19 103 PRO A N 1
ATOM 734 C CA . PRO A 1 103 ? 14.269 -2.055 -18.089 1.00 90.19 103 PRO A CA 1
ATOM 735 C C . PRO A 1 103 ? 15.338 -2.577 -17.116 1.00 90.19 103 PRO A C 1
ATOM 737 O O . PRO A 1 103 ? 15.565 -3.783 -17.043 1.00 90.19 103 PRO A O 1
ATOM 740 N N . ASP A 1 104 ? 15.961 -1.680 -16.349 1.00 91.19 104 ASP A N 1
ATOM 741 C CA . ASP A 1 104 ? 17.084 -1.969 -15.456 1.00 91.19 104 ASP A CA 1
ATOM 742 C C . ASP A 1 104 ? 16.708 -1.882 -13.962 1.00 91.19 104 ASP A C 1
ATOM 744 O O . ASP A 1 104 ? 17.586 -1.832 -13.100 1.00 91.19 104 ASP A O 1
ATOM 748 N N . ALA A 1 105 ? 15.409 -1.898 -13.625 1.00 89.06 105 ALA A N 1
ATOM 749 C CA . ALA A 1 105 ? 14.927 -1.762 -12.243 1.00 89.06 105 ALA A CA 1
ATOM 750 C C . ALA A 1 105 ? 15.373 -2.898 -11.303 1.00 89.06 105 ALA A C 1
ATOM 752 O O . ALA A 1 105 ? 15.388 -2.728 -10.079 1.00 89.06 105 ALA A O 1
ATOM 753 N N . GLY A 1 106 ? 15.693 -4.070 -11.862 1.00 87.75 106 GLY A N 1
ATOM 754 C CA . GLY A 1 106 ? 16.143 -5.247 -11.112 1.00 87.75 106 GLY A CA 1
ATOM 755 C C . GLY A 1 106 ? 15.070 -5.914 -10.242 1.00 87.75 106 GLY A C 1
ATOM 756 O O . GLY A 1 106 ? 15.401 -6.812 -9.471 1.00 87.75 106 GLY A O 1
ATOM 757 N N . ALA A 1 107 ? 13.809 -5.491 -10.355 1.00 89.94 107 ALA A N 1
ATOM 758 C CA . ALA A 1 107 ? 12.658 -6.057 -9.663 1.00 89.94 107 ALA A CA 1
ATOM 759 C C . ALA A 1 107 ? 11.426 -6.022 -10.575 1.00 89.94 107 ALA A C 1
ATOM 761 O O . ALA A 1 107 ? 11.244 -5.072 -11.333 1.00 89.94 107 ALA A O 1
ATOM 762 N N . ASP A 1 108 ? 10.566 -7.036 -10.465 1.0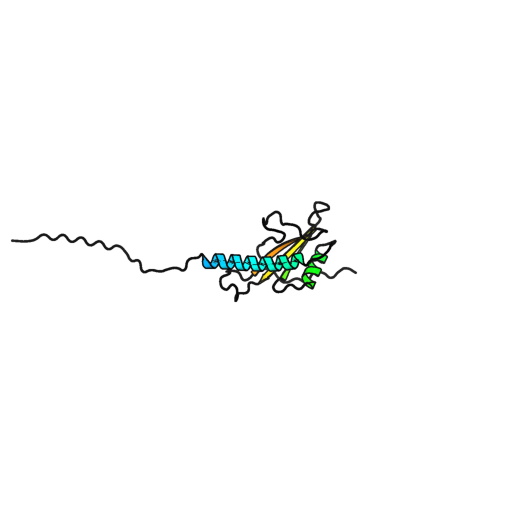0 92.44 108 ASP A N 1
ATOM 763 C CA . ASP A 1 108 ? 9.314 -7.108 -11.230 1.00 92.44 108 ASP A CA 1
ATOM 764 C C . ASP A 1 108 ? 8.178 -6.297 -10.577 1.00 92.44 108 ASP A C 1
ATOM 766 O O . ASP A 1 108 ? 7.167 -5.998 -11.215 1.00 92.44 108 ASP A O 1
ATOM 770 N N . ALA A 1 109 ? 8.309 -5.977 -9.286 1.00 95.94 109 ALA A N 1
ATOM 771 C CA . ALA A 1 109 ? 7.335 -5.211 -8.519 1.00 95.94 109 ALA A CA 1
ATOM 772 C C . ALA A 1 109 ? 7.953 -4.592 -7.256 1.00 95.94 109 ALA A C 1
ATOM 774 O O . ALA A 1 109 ? 8.948 -5.095 -6.729 1.00 95.94 109 ALA A O 1
ATOM 775 N N . PHE A 1 110 ? 7.297 -3.559 -6.729 1.00 96.75 110 PHE A N 1
ATOM 776 C CA . PHE A 1 110 ? 7.529 -3.031 -5.383 1.00 96.75 110 PHE A CA 1
ATOM 777 C C . PHE A 1 110 ? 6.264 -3.143 -4.536 1.00 96.75 110 PHE A C 1
ATOM 779 O O . PHE A 1 110 ? 5.152 -3.023 -5.059 1.00 96.75 110 PHE A O 1
ATOM 786 N N . CYS A 1 111 ? 6.44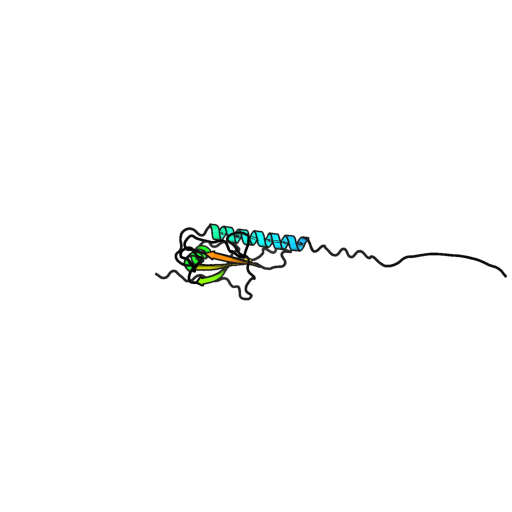0 -3.370 -3.233 1.00 97.25 111 CYS A N 1
ATOM 787 C CA . CYS A 1 111 ? 5.339 -3.520 -2.293 1.00 97.25 111 CYS A CA 1
ATOM 788 C C . CYS A 1 111 ? 5.397 -2.469 -1.190 1.00 97.25 111 CYS A C 1
ATOM 790 O O . CYS A 1 111 ? 6.469 -2.056 -0.739 1.00 97.25 111 CYS A O 1
ATOM 792 N N . PHE A 1 112 ? 4.213 -2.038 -0.777 1.00 96.44 112 PHE A N 1
ATOM 793 C CA . PHE A 1 112 ? 4.021 -0.934 0.145 1.00 96.44 112 PHE A CA 1
ATOM 794 C C . PHE A 1 112 ? 2.966 -1.272 1.184 1.00 96.44 112 PHE A C 1
ATOM 796 O O . PHE A 1 112 ? 2.093 -2.105 0.945 1.00 96.44 112 PHE A O 1
ATOM 803 N N . GLU A 1 113 ? 3.024 -0.593 2.319 1.00 95.75 113 GLU A N 1
ATOM 804 C CA . GLU A 1 113 ? 2.019 -0.675 3.369 1.00 95.75 113 GLU A CA 1
ATOM 805 C C . GLU A 1 113 ? 1.545 0.711 3.793 1.00 95.75 113 GLU A C 1
AT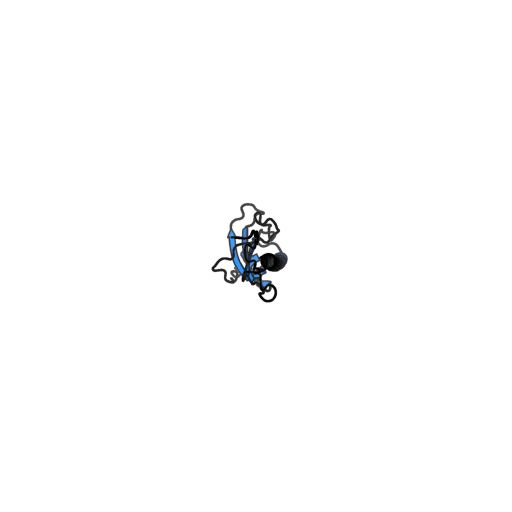OM 807 O O . GLU A 1 113 ? 2.290 1.690 3.727 1.00 95.75 113 GLU A O 1
ATOM 812 N N . VAL A 1 114 ? 0.289 0.786 4.217 1.00 94.81 114 VAL A N 1
ATOM 813 C CA . VAL A 1 114 ? -0.351 2.024 4.660 1.00 94.81 114 VAL A CA 1
ATOM 814 C C . VAL A 1 114 ? -1.176 1.717 5.893 1.00 94.81 114 VAL A C 1
ATOM 816 O O . VAL A 1 114 ? -2.048 0.846 5.859 1.00 94.81 114 VAL A O 1
ATOM 819 N N . TYR A 1 115 ? -0.906 2.442 6.970 1.00 93.56 115 TYR A N 1
ATOM 820 C CA . TYR A 1 115 ? -1.631 2.329 8.229 1.00 93.56 115 TYR A CA 1
ATOM 821 C C . TYR A 1 115 ? -2.826 3.279 8.228 1.00 93.56 115 TYR A C 1
ATOM 823 O O . TYR A 1 115 ? -2.733 4.404 7.739 1.00 93.56 115 TYR A O 1
ATOM 831 N N . PHE A 1 116 ? -3.946 2.851 8.804 1.00 92.69 116 PHE A N 1
ATOM 832 C CA . PHE A 1 116 ? -5.187 3.622 8.833 1.00 92.69 116 PHE A CA 1
ATOM 833 C C . PHE A 1 116 ? -5.718 3.797 10.248 1.00 92.69 116 PHE A C 1
ATOM 835 O O . PHE A 1 116 ? -5.796 2.847 11.026 1.00 92.69 116 PHE A O 1
ATOM 842 N N . SER A 1 117 ? -6.142 5.024 10.539 1.00 91.88 117 SER A N 1
ATOM 843 C CA . SER A 1 117 ? -6.970 5.399 11.685 1.00 91.88 117 SER A CA 1
ATOM 844 C C . SER A 1 117 ? -8.385 5.749 11.217 1.00 91.88 117 SER A C 1
ATOM 846 O O . SER A 1 117 ? -8.658 5.839 10.018 1.00 91.88 117 SER A O 1
ATOM 848 N N . ALA A 1 118 ? -9.280 6.061 12.157 1.00 88.06 118 ALA A N 1
ATOM 849 C CA . ALA A 1 118 ? -10.639 6.493 11.821 1.00 88.06 118 ALA A CA 1
ATOM 850 C C . ALA A 1 118 ? -10.678 7.806 11.027 1.00 88.06 118 ALA A C 1
ATOM 852 O O . ALA A 1 118 ? -11.663 8.087 10.349 1.00 88.06 118 ALA A O 1
ATOM 853 N N . ALA A 1 119 ? -9.616 8.610 11.107 1.00 86.69 119 ALA A N 1
ATOM 854 C CA . ALA A 1 119 ? -9.496 9.862 10.375 1.00 86.69 119 ALA A CA 1
ATOM 855 C C . ALA A 1 119 ? -8.895 9.693 8.969 1.00 86.69 119 ALA A C 1
ATOM 857 O O . ALA A 1 119 ? -8.924 10.654 8.202 1.00 86.69 119 ALA A O 1
ATOM 858 N N . GLY A 1 120 ? -8.355 8.515 8.634 1.00 89.31 120 GLY A N 1
ATOM 859 C CA . GLY A 1 120 ? -7.640 8.276 7.381 1.00 89.31 120 GLY A CA 1
ATOM 860 C C . GLY A 1 120 ? -6.237 7.686 7.573 1.00 89.31 120 GLY A C 1
ATOM 861 O O . GLY A 1 120 ? -5.917 7.189 8.663 1.00 89.31 120 GLY A O 1
ATOM 862 N N . PRO A 1 121 ? -5.406 7.723 6.514 1.00 90.38 121 PRO A N 1
ATOM 863 C CA . PRO A 1 121 ? -4.054 7.180 6.536 1.00 90.38 121 PRO A CA 1
ATOM 864 C C . PRO A 1 121 ? -3.173 7.919 7.549 1.00 90.38 121 PRO A C 1
ATOM 866 O O . PRO A 1 121 ? -3.241 9.143 7.678 1.00 90.38 121 PRO A O 1
ATOM 869 N N . VAL A 1 122 ? -2.331 7.174 8.259 1.00 88.88 122 VAL A N 1
ATOM 870 C CA . VAL A 1 122 ? -1.367 7.706 9.229 1.00 88.88 122 VAL A CA 1
ATOM 871 C C . VAL A 1 122 ? 0.059 7.426 8.772 1.00 88.88 122 VAL A C 1
ATOM 873 O O . VAL A 1 122 ? 0.310 6.495 8.011 1.00 88.88 122 VAL A O 1
ATOM 876 N N . ALA A 1 123 ? 0.991 8.279 9.199 1.00 83.94 123 ALA A N 1
ATOM 877 C CA . ALA A 1 123 ? 2.402 8.103 8.883 1.00 83.94 123 ALA A CA 1
ATOM 878 C C . ALA A 1 123 ? 2.929 6.805 9.504 1.00 83.94 123 ALA A C 1
ATOM 880 O O . ALA A 1 123 ? 2.620 6.507 10.658 1.00 83.94 123 ALA A O 1
ATOM 881 N N . SER A 1 124 ? 3.738 6.063 8.749 1.00 70.12 124 SER A N 1
ATOM 882 C CA . SER A 1 124 ? 4.452 4.906 9.286 1.00 70.12 124 SER A CA 1
ATOM 883 C C . SER A 1 124 ? 5.644 5.399 10.106 1.00 70.12 124 SER A C 1
ATOM 885 O O . SER A 1 124 ? 6.537 6.049 9.555 1.00 70.12 124 SER A O 1
ATOM 887 N N . ASP A 1 125 ? 5.693 5.071 11.399 1.00 63.56 125 ASP A N 1
ATOM 888 C CA . ASP A 1 125 ? 6.783 5.484 12.296 1.00 63.56 125 ASP A CA 1
ATOM 889 C C . ASP A 1 125 ? 8.167 4.981 11.826 1.00 63.56 125 ASP A C 1
ATOM 891 O O . ASP A 1 125 ? 9.183 5.643 12.045 1.00 63.56 125 ASP A O 1
ATOM 895 N N . ASP A 1 126 ? 8.210 3.848 11.116 1.00 57.81 126 ASP A N 1
ATOM 896 C CA . ASP A 1 126 ? 9.443 3.201 10.650 1.00 57.81 126 ASP A CA 1
ATOM 897 C C . ASP A 1 126 ? 9.962 3.695 9.286 1.00 57.81 126 ASP A C 1
ATOM 899 O O . ASP A 1 126 ? 11.121 3.457 8.946 1.00 57.81 126 ASP A O 1
ATOM 903 N N . SER A 1 127 ? 9.139 4.369 8.472 1.00 55.78 127 SER A N 1
ATOM 904 C CA . SER A 1 127 ? 9.466 4.593 7.049 1.00 55.78 127 SER A CA 1
ATOM 905 C C . SER A 1 127 ? 10.100 5.943 6.723 1.00 55.78 127 SER A C 1
ATOM 907 O O . SER A 1 127 ? 10.532 6.126 5.588 1.00 55.78 127 SER A O 1
ATOM 909 N N . GLY A 1 128 ? 10.173 6.883 7.673 1.00 51.22 128 GLY A N 1
ATOM 910 C CA . GLY A 1 128 ? 10.837 8.189 7.514 1.00 51.22 128 GLY A CA 1
ATOM 911 C C . GLY A 1 128 ? 10.216 9.157 6.488 1.00 51.22 128 GLY A C 1
ATOM 912 O O . GLY A 1 128 ? 10.395 10.363 6.627 1.00 51.22 128 GLY A O 1
ATOM 913 N N . ASP A 1 129 ? 9.442 8.653 5.524 1.00 59.44 129 ASP A N 1
ATOM 914 C CA . ASP A 1 129 ? 8.867 9.379 4.393 1.00 59.44 129 ASP A CA 1
ATOM 915 C C . ASP A 1 129 ? 7.376 9.035 4.227 1.00 59.44 129 ASP A C 1
ATOM 917 O O . ASP A 1 129 ? 6.995 8.136 3.474 1.00 59.44 129 ASP A O 1
ATOM 921 N N . GLY A 1 130 ? 6.520 9.784 4.925 1.00 75.94 130 GLY A N 1
ATOM 922 C CA . GLY A 1 130 ? 5.085 9.863 4.635 1.00 75.94 130 GLY A CA 1
ATOM 923 C C . GLY A 1 130 ? 4.210 8.705 5.134 1.00 75.94 130 GLY A C 1
ATOM 924 O O . GLY A 1 130 ? 4.548 7.971 6.059 1.00 75.94 130 GLY A O 1
ATOM 925 N N . THR A 1 131 ? 3.019 8.603 4.545 1.00 87.06 131 THR A N 1
ATOM 926 C CA . THR A 1 131 ? 1.962 7.628 4.881 1.00 87.06 131 THR A CA 1
ATOM 927 C C . THR A 1 131 ? 2.144 6.266 4.213 1.00 87.06 131 THR A C 1
ATOM 929 O O . THR A 1 131 ? 1.455 5.316 4.572 1.00 87.06 131 THR A O 1
ATOM 932 N N . VAL A 1 132 ? 3.058 6.164 3.244 1.00 92.88 132 VAL A N 1
ATOM 933 C CA . VAL A 1 132 ? 3.306 4.948 2.464 1.00 92.88 132 VAL A CA 1
ATOM 934 C C . VAL A 1 132 ? 4.657 4.361 2.864 1.00 92.88 132 VAL A C 1
ATOM 936 O O . VAL A 1 132 ? 5.716 4.877 2.497 1.00 92.88 132 VAL A O 1
ATOM 939 N N . GLY A 1 133 ? 4.624 3.265 3.616 1.00 93.06 133 GLY A N 1
ATOM 940 C CA . GLY A 1 133 ? 5.807 2.487 3.971 1.00 93.06 133 GLY A CA 1
ATOM 941 C C . GLY A 1 133 ? 6.207 1.515 2.867 1.00 93.06 133 GLY A C 1
ATOM 942 O O . GLY A 1 133 ? 5.360 1.050 2.110 1.00 93.06 133 GLY A O 1
ATOM 943 N N . THR A 1 134 ? 7.499 1.200 2.757 1.00 93.62 134 THR A N 1
ATOM 944 C CA . THR A 1 134 ? 7.980 0.130 1.861 1.00 93.62 134 THR A CA 1
ATOM 945 C C . THR A 1 134 ? 8.061 -1.173 2.644 1.00 93.62 134 THR A C 1
ATOM 947 O O . THR A 1 134 ? 8.625 -1.186 3.735 1.00 93.62 134 THR A O 1
ATOM 950 N N . ILE A 1 135 ? 7.598 -2.271 2.052 1.00 94.31 135 ILE A N 1
ATOM 951 C CA . ILE A 1 135 ? 7.740 -3.622 2.606 1.00 94.31 135 ILE A CA 1
ATOM 952 C C . ILE A 1 135 ? 8.418 -4.548 1.600 1.00 94.31 135 ILE A C 1
ATOM 954 O O . ILE A 1 135 ? 8.432 -4.289 0.393 1.00 94.31 135 ILE A O 1
ATOM 958 N N . GLU A 1 136 ? 8.971 -5.654 2.089 1.00 94.50 136 GLU A N 1
ATOM 959 C CA . GLU A 1 136 ? 9.329 -6.766 1.211 1.00 94.50 136 GLU A CA 1
ATOM 960 C C . GLU A 1 136 ? 8.051 -7.351 0.598 1.00 94.50 136 GLU A C 1
ATOM 962 O O . GLU A 1 136 ? 7.046 -7.528 1.287 1.00 94.50 136 GLU A O 1
ATOM 967 N N . CYS A 1 137 ? 8.074 -7.630 -0.706 1.00 94.56 137 CYS A N 1
ATOM 968 C CA . CYS A 1 137 ? 6.938 -8.269 -1.355 1.00 94.56 137 CYS A CA 1
ATOM 969 C C . CYS A 1 137 ? 6.776 -9.701 -0.831 1.00 94.56 137 CYS A C 1
ATOM 971 O O . CYS A 1 137 ? 7.721 -10.480 -0.965 1.00 94.56 137 CYS A O 1
ATOM 973 N N . PRO A 1 138 ? 5.600 -10.075 -0.292 1.00 92.88 138 PRO A N 1
ATOM 974 C CA . PRO A 1 138 ? 5.337 -11.460 0.078 1.00 92.88 138 PRO A CA 1
ATOM 975 C C . PRO A 1 138 ? 5.502 -12.397 -1.126 1.00 92.88 138 PRO A C 1
ATOM 977 O O . PRO A 1 138 ? 5.058 -12.073 -2.231 1.00 92.88 138 PRO A O 1
ATOM 980 N N . ASP A 1 139 ? 6.099 -13.573 -0.918 1.00 89.50 139 ASP A N 1
ATOM 981 C CA . ASP A 1 139 ? 6.316 -14.567 -1.983 1.00 89.50 139 ASP A CA 1
ATOM 982 C C . ASP A 1 139 ? 4.996 -15.068 -2.601 1.00 89.50 139 ASP A C 1
ATOM 984 O O . ASP A 1 139 ? 4.939 -15.454 -3.770 1.00 89.50 139 ASP A O 1
ATOM 988 N N . ASP A 1 140 ? 3.921 -15.058 -1.815 1.00 86.50 140 ASP A N 1
ATOM 989 C CA . ASP A 1 140 ? 2.562 -15.450 -2.179 1.00 86.50 140 ASP A CA 1
ATOM 990 C C . ASP A 1 140 ? 1.640 -14.250 -2.461 1.00 86.50 140 ASP A C 1
ATOM 992 O O . ASP A 1 140 ? 0.415 -14.403 -2.508 1.00 86.50 140 ASP A O 1
ATOM 996 N N . ALA A 1 141 ? 2.212 -13.060 -2.694 1.00 88.88 141 ALA A N 1
ATOM 997 C CA . ALA A 1 141 ? 1.459 -11.843 -2.981 1.00 88.88 141 ALA A CA 1
ATOM 998 C C . ALA A 1 141 ? 0.561 -12.014 -4.215 1.00 88.88 141 ALA A C 1
ATOM 1000 O O . ALA A 1 141 ? 1.014 -12.055 -5.367 1.00 88.88 141 ALA A O 1
ATOM 1001 N N . THR A 1 142 ? -0.743 -12.056 -3.964 1.00 92.44 142 THR A N 1
ATOM 1002 C CA . THR A 1 142 ? -1.793 -12.146 -4.977 1.00 92.44 142 THR A CA 1
ATOM 1003 C C . THR A 1 142 ? -2.810 -11.038 -4.758 1.00 92.44 142 THR A C 1
ATOM 1005 O O . THR A 1 142 ? -3.004 -10.584 -3.634 1.00 92.44 142 THR A O 1
ATOM 1008 N N . VAL A 1 143 ? -3.438 -10.584 -5.846 1.00 94.56 143 VAL A N 1
ATOM 1009 C CA . VAL A 1 143 ? -4.487 -9.564 -5.763 1.00 94.56 143 VAL A CA 1
ATOM 1010 C C . VAL A 1 143 ? -5.661 -10.130 -4.972 1.00 94.56 143 VAL A C 1
ATOM 1012 O O . VAL A 1 143 ? -6.172 -11.204 -5.303 1.00 94.56 143 VAL A O 1
ATOM 1015 N N . ILE A 1 144 ? -6.098 -9.406 -3.949 1.00 94.31 144 ILE A N 1
ATOM 1016 C CA . ILE A 1 144 ? -7.236 -9.783 -3.115 1.00 94.31 144 ILE A CA 1
ATOM 1017 C C . ILE A 1 144 ? -8.422 -8.857 -3.357 1.00 94.31 144 ILE A C 1
ATOM 1019 O O . ILE A 1 144 ? -8.278 -7.686 -3.698 1.00 94.31 144 ILE A O 1
ATOM 1023 N N . THR A 1 145 ? -9.621 -9.393 -3.145 1.00 93.62 145 THR A N 1
ATOM 1024 C CA . THR A 1 145 ? -10.853 -8.604 -3.109 1.00 93.62 145 THR A CA 1
ATOM 1025 C C . THR A 1 145 ? -11.281 -8.432 -1.652 1.00 93.62 145 THR A C 1
ATOM 1027 O O . THR A 1 145 ? -11.375 -9.436 -0.938 1.00 93.62 145 THR A O 1
ATOM 1030 N N . PRO A 1 146 ? -11.556 -7.201 -1.190 1.00 92.62 146 PRO A N 1
ATOM 1031 C CA . PRO A 1 146 ? -12.066 -6.971 0.152 1.00 92.62 146 PRO A CA 1
ATOM 1032 C C . PRO A 1 146 ? -13.393 -7.702 0.398 1.00 92.62 146 PRO A C 1
ATOM 1034 O O . PRO A 1 1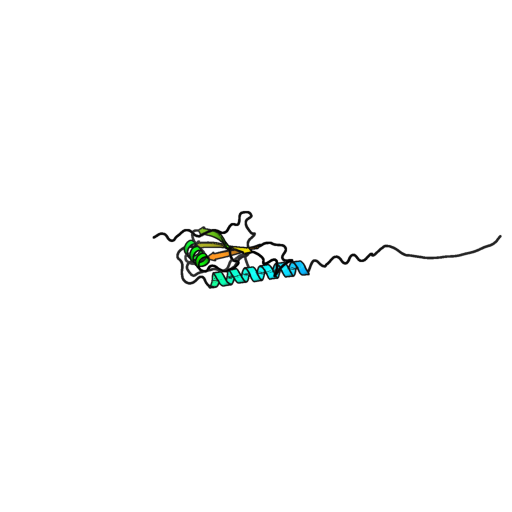46 ? -14.197 -7.854 -0.528 1.00 92.62 146 PRO A O 1
ATOM 1037 N N . PRO A 1 147 ? -13.681 -8.103 1.648 1.00 90.62 147 PRO A N 1
ATOM 1038 C CA . PRO A 1 147 ? -14.997 -8.603 2.019 1.00 90.62 147 PRO A CA 1
ATOM 1039 C C . PRO A 1 147 ? -16.106 -7.580 1.704 1.00 90.62 147 PRO A C 1
ATOM 1041 O O . PRO A 1 147 ? -15.895 -6.370 1.885 1.00 90.62 147 PRO A O 1
ATOM 1044 N N . PRO A 1 148 ? -17.300 -8.039 1.276 1.00 88.06 148 PRO A N 1
ATOM 1045 C CA . PRO A 1 148 ? -18.437 -7.154 1.042 1.00 88.06 148 PRO A CA 1
ATOM 1046 C C . PRO A 1 148 ? -18.864 -6.461 2.343 1.00 88.06 148 PRO A C 1
ATOM 1048 O O . PRO A 1 148 ? -18.616 -6.969 3.435 1.00 88.06 148 PRO A O 1
ATOM 1051 N N . ALA A 1 149 ? -19.521 -5.303 2.228 1.00 83.06 149 ALA A N 1
ATOM 1052 C CA . ALA A 1 149 ? -20.112 -4.643 3.389 1.00 83.06 149 ALA A CA 1
ATOM 1053 C C . ALA A 1 149 ? -21.192 -5.543 4.016 1.00 83.06 149 ALA A C 1
ATOM 1055 O O . ALA A 1 149 ? -22.040 -6.084 3.301 1.00 83.06 149 ALA A O 1
ATOM 1056 N N . GLU A 1 150 ? -21.162 -5.704 5.339 1.00 73.56 150 GLU A N 1
ATOM 1057 C CA . GLU A 1 150 ? -22.236 -6.383 6.063 1.00 73.56 150 GLU A CA 1
ATOM 1058 C C . GLU A 1 150 ? -23.476 -5.473 6.066 1.00 73.56 150 GLU A C 1
ATOM 1060 O O . GLU A 1 150 ? -23.386 -4.292 6.404 1.00 73.56 150 GLU A O 1
ATOM 1065 N N . GLY A 1 151 ? -24.605 -6.005 5.585 1.00 49.91 151 GLY A N 1
ATOM 1066 C CA . GLY A 1 151 ? -25.875 -5.282 5.426 1.00 49.91 151 GLY A CA 1
ATOM 1067 C C . GLY A 1 151 ? -26.855 -5.480 6.572 1.00 49.91 151 GLY A C 1
ATOM 1068 O O . GLY A 1 151 ? -26.691 -6.452 7.343 1.00 49.91 151 GLY A O 1
#

pLDDT: mean 82.21, std 17.53, range [37.75, 97.5]

Radius of gyration: 27.37 Å; chains: 1; bounding box: 116×26×49 Å